Protein AF-K1RCX2-F1 (afdb_monomer)

Nearest PDB structures (foldseek):
  2zy5-assembly1_F  TM=3.207E-01  e=9.001E+00  Alcaligenes faecalis subsp. faecalis
  3grf-assembly1_A  TM=3.219E-01  e=6.418E+00  Giardia duodenalis

Foldseek 3Di:
DDPVDPVPDPVVVVVVVVVCCVVQVQLHGDDFQAEAEDEPAEPCVVSDDCAAPDPRYGYHYHYPDYDPNVVDPDDPPDDD

InterPro domains:
  IPR008758 Peptidase S28 [PF05577] (1-78)
  IPR029058 Alpha/Beta hydrolase fold [G3DSA:3.40.50.1820] (7-79)

Solvent-accessible surface area (backbone atoms only — not comparable to full-atom values): 5065 Å² total; per-residue (Å²): 133,63,97,83,39,87,77,75,37,72,67,52,51,51,51,50,55,50,51,50,33,71,75,54,37,59,97,69,46,87,78,70,78,45,76,35,79,32,20,68,63,20,85,62,37,81,80,57,55,74,52,58,82,41,97,56,14,42,32,45,68,40,78,87,28,41,75,67,52,88,75,54,82,91,57,95,82,62,80,131

pLDDT: mean 94.59, std 4.9, range [61.09, 98.5]

Secondary structure (DSSP, 8-state):
--TT-TTSSHHHHHHHHHHHHHHH-GGG---SS--EEEESS-GGGGGS-SS-SBTTB-EEEETT--TTGGGSPP-TT---

Radius of gyration: 17.01 Å; Cα contacts (8 Å, |Δi|>4): 90; chains: 1; bounding box: 38×28×40 Å

Sequence (80 aa):
MDVFGAKFNQQLIQMGINRTNTNYGGYGMKATKIVFPNGSIDPWHFLGFSKDLSAESPAIYIQGTAHCANMYPATSEDLP

Structure (mmCIF, N/CA/C/O backbone):
data_AF-K1RCX2-F1
#
_entry.id   AF-K1RCX2-F1
#
loop_
_atom_site.group_PDB
_atom_site.id
_atom_site.type_symbol
_atom_site.label_atom_id
_atom_site.label_alt_id
_atom_site.label_comp_id
_atom_site.label_asym_id
_atom_site.label_entity_id
_atom_site.label_seq_id
_atom_site.pdbx_PDB_ins_code
_atom_site.Cartn_x
_atom_site.Cartn_y
_atom_site.Cartn_z
_atom_site.occupancy
_atom_site.B_iso_or_equiv
_atom_site.auth_seq_id
_atom_site.auth_comp_id
_atom_site.auth_asym_id
_atom_site.auth_atom_id
_atom_site.pdbx_PDB_model_num
ATOM 1 N N . MET A 1 1 ? -27.093 -14.771 15.494 1.00 61.09 1 MET A N 1
ATOM 2 C CA . MET A 1 1 ? -25.783 -14.665 16.168 1.00 61.09 1 MET A CA 1
ATOM 3 C C . MET A 1 1 ? -24.779 -14.324 15.084 1.00 61.09 1 MET A C 1
ATOM 5 O O . MET A 1 1 ? -24.750 -15.044 14.097 1.00 61.09 1 MET A O 1
ATOM 9 N N . ASP A 1 2 ? -24.083 -13.194 15.196 1.00 80.75 2 ASP A N 1
ATOM 10 C CA . ASP A 1 2 ? -23.029 -12.817 14.242 1.00 80.75 2 ASP A CA 1
ATOM 11 C C . ASP A 1 2 ? -21.791 -13.711 14.453 1.00 80.75 2 ASP A C 1
ATOM 13 O O . ASP A 1 2 ? -21.541 -14.130 15.586 1.00 80.75 2 ASP A O 1
ATOM 17 N N . VAL A 1 3 ? -21.035 -14.004 13.391 1.00 88.62 3 VAL A N 1
ATOM 18 C CA . VAL A 1 3 ? -19.957 -15.015 13.342 1.00 88.62 3 VAL A CA 1
ATOM 19 C C . VAL A 1 3 ? -18.884 -14.771 14.408 1.00 88.62 3 VAL A C 1
ATOM 21 O O . VAL A 1 3 ? -18.357 -15.717 14.986 1.00 88.62 3 VAL A O 1
ATOM 24 N N . PHE A 1 4 ? -18.597 -13.504 14.716 1.00 89.06 4 PHE A N 1
ATOM 25 C CA . PHE A 1 4 ? -17.563 -13.112 15.679 1.00 89.06 4 PHE A CA 1
ATOM 26 C C . PHE A 1 4 ? -18.125 -12.640 17.034 1.00 89.06 4 PHE A C 1
ATOM 28 O O . PHE A 1 4 ? -17.372 -12.396 17.976 1.00 89.06 4 PHE A O 1
ATOM 35 N N . GLY A 1 5 ? -19.452 -12.557 17.175 1.00 92.69 5 GLY A N 1
ATOM 36 C CA . GLY A 1 5 ? -20.131 -12.103 18.391 1.00 92.69 5 GLY A CA 1
ATOM 37 C C . GLY A 1 5 ? -20.298 -10.581 18.502 1.00 92.69 5 GLY A C 1
ATOM 38 O O . GLY A 1 5 ? -19.663 -9.796 17.804 1.00 92.69 5 GLY A O 1
ATOM 39 N N . ALA A 1 6 ? -21.158 -10.149 19.432 1.00 92.69 6 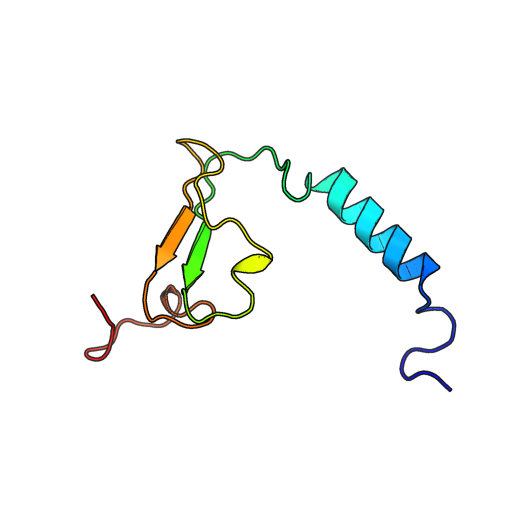ALA A N 1
ATOM 40 C CA . ALA A 1 6 ? -21.660 -8.767 19.526 1.00 92.69 6 ALA A CA 1
ATOM 41 C C . ALA A 1 6 ? -20.591 -7.685 19.787 1.00 92.69 6 ALA A C 1
ATOM 43 O O . ALA A 1 6 ? -20.846 -6.495 19.597 1.00 92.69 6 ALA A O 1
ATOM 44 N N . LYS A 1 7 ? -19.391 -8.087 20.222 1.00 92.38 7 LYS A N 1
ATOM 45 C CA . LYS A 1 7 ? -18.246 -7.189 20.403 1.00 92.38 7 LYS A CA 1
ATOM 46 C C . LYS A 1 7 ? -17.749 -6.611 19.070 1.00 92.38 7 LYS A C 1
ATOM 48 O O . LYS A 1 7 ? -17.263 -5.484 19.050 1.00 92.38 7 LYS A O 1
ATOM 53 N N . PHE A 1 8 ? -17.854 -7.363 17.974 1.00 92.44 8 PHE A N 1
ATOM 54 C CA . PHE A 1 8 ? -17.377 -6.952 16.651 1.00 92.44 8 PHE A CA 1
ATOM 55 C C . PHE A 1 8 ? -18.448 -6.143 15.930 1.00 92.44 8 PHE A C 1
ATOM 57 O O . PHE A 1 8 ? -19.066 -6.586 14.973 1.00 92.44 8 PHE A O 1
ATOM 64 N N . ASN A 1 9 ? -18.688 -4.944 16.448 1.00 93.12 9 ASN A N 1
ATOM 65 C CA . ASN A 1 9 ? -19.696 -4.027 15.942 1.00 93.12 9 ASN A CA 1
ATOM 66 C C . ASN A 1 9 ? -19.058 -2.827 15.221 1.00 93.12 9 ASN A C 1
ATOM 68 O O . ASN A 1 9 ? -17.836 -2.648 15.203 1.00 93.12 9 ASN A O 1
ATOM 72 N N . GLN A 1 10 ? -19.904 -1.965 14.657 1.00 94.88 10 GLN A N 1
ATOM 73 C CA . GLN A 1 10 ? -19.476 -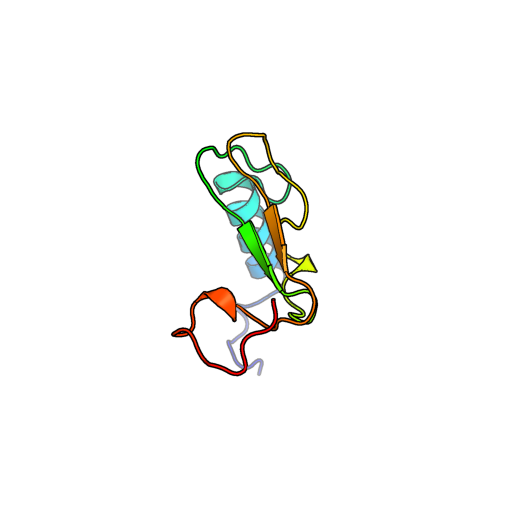0.759 13.947 1.00 94.88 10 GLN A CA 1
ATOM 74 C C . GLN A 1 10 ? -18.602 0.171 14.804 1.00 94.88 10 GLN A C 1
ATOM 76 O O . GLN A 1 10 ? -17.669 0.777 14.282 1.00 94.88 10 GLN A O 1
ATOM 81 N N . GLN A 1 11 ? -18.857 0.269 16.114 1.00 96.75 11 GLN A N 1
ATOM 82 C CA . GLN A 1 11 ? -18.053 1.109 17.008 1.00 96.75 11 GLN A CA 1
ATOM 83 C C . GLN A 1 11 ? -16.623 0.577 17.122 1.00 96.75 11 GLN A C 1
ATOM 85 O O . GLN A 1 11 ? -15.672 1.350 17.016 1.00 96.75 11 GLN A O 1
ATOM 90 N N . LEU A 1 12 ? -16.454 -0.740 17.287 1.00 96.38 12 LEU A N 1
ATOM 91 C CA . LEU A 1 12 ? -15.130 -1.357 17.330 1.00 96.38 12 LEU A CA 1
ATOM 92 C C . LEU A 1 12 ? -14.374 -1.157 16.011 1.00 96.38 12 LEU A C 1
ATOM 94 O O . LEU A 1 12 ? -13.194 -0.805 16.037 1.00 96.38 12 LEU A O 1
ATOM 98 N N . ILE A 1 13 ? -15.056 -1.326 14.875 1.00 96.56 13 ILE A N 1
ATOM 99 C CA . ILE A 1 13 ? -14.476 -1.089 13.545 1.00 96.56 13 ILE A CA 1
ATOM 100 C C . ILE A 1 13 ? -14.022 0.369 13.413 1.00 96.56 13 ILE A C 1
ATOM 102 O O . ILE A 1 13 ? -12.875 0.619 13.045 1.00 96.56 13 ILE A O 1
ATOM 106 N N . GLN A 1 14 ? -14.868 1.334 13.785 1.00 98.31 14 GLN A N 1
ATOM 107 C CA . GLN A 1 14 ? -14.527 2.754 13.692 1.00 98.31 14 GLN A CA 1
ATOM 108 C C . GLN A 1 14 ? -13.342 3.128 14.592 1.00 98.31 14 GLN A C 1
ATOM 110 O O . GLN A 1 14 ? -12.465 3.885 14.175 1.00 98.31 14 GLN A O 1
ATOM 115 N N . MET A 1 15 ? -13.272 2.572 15.806 1.00 98.25 15 MET A N 1
ATOM 116 C CA . MET A 1 15 ? -12.115 2.759 16.687 1.00 98.25 15 MET A CA 1
ATOM 117 C C . MET A 1 15 ? -10.832 2.193 16.070 1.00 98.25 15 MET A C 1
ATOM 119 O O . MET A 1 15 ? -9.783 2.829 16.161 1.00 98.25 15 MET A O 1
ATOM 123 N N . GLY A 1 16 ? -10.911 1.028 15.419 1.00 98.00 16 GLY A N 1
ATOM 124 C CA . GLY A 1 16 ? -9.790 0.430 14.696 1.00 98.00 16 GLY A CA 1
ATOM 125 C C . GLY A 1 16 ? -9.304 1.309 13.543 1.00 98.00 16 GLY A C 1
ATOM 126 O O . GLY A 1 16 ? -8.110 1.590 13.460 1.00 98.00 16 GLY A O 1
ATOM 127 N N . ILE A 1 17 ? -10.227 1.807 12.713 1.00 97.44 17 ILE A N 1
ATOM 128 C CA . ILE A 1 17 ? -9.922 2.731 11.609 1.00 97.44 17 ILE A CA 1
ATOM 129 C C . ILE A 1 17 ? -9.225 3.986 12.142 1.00 97.4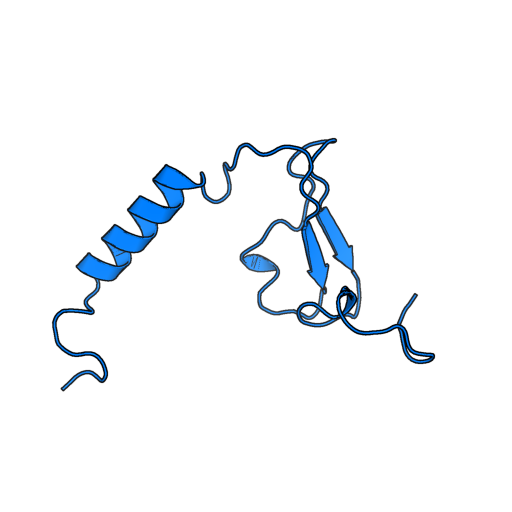4 17 ILE A C 1
ATOM 131 O O . ILE A 1 17 ? -8.152 4.350 11.659 1.00 97.44 17 ILE A O 1
ATOM 135 N N . ASN A 1 18 ? -9.795 4.616 13.174 1.00 98.12 18 ASN A N 1
ATOM 136 C CA . ASN A 1 18 ? -9.234 5.828 13.768 1.00 98.12 18 ASN A CA 1
ATOM 137 C C . ASN A 1 18 ? -7.826 5.575 14.313 1.00 98.12 18 ASN A C 1
ATOM 139 O O . ASN A 1 18 ? -6.908 6.324 13.999 1.00 98.12 18 ASN A O 1
ATOM 143 N N . ARG A 1 19 ? -7.630 4.490 15.071 1.00 98.50 19 ARG A N 1
ATOM 144 C CA . ARG A 1 19 ? -6.324 4.133 15.637 1.00 98.50 19 ARG A CA 1
ATOM 145 C C . ARG A 1 19 ? -5.269 3.917 14.551 1.00 98.50 19 ARG A C 1
ATOM 147 O O . ARG A 1 19 ? -4.165 4.443 14.672 1.00 98.50 19 ARG A O 1
ATOM 154 N N . THR A 1 20 ? -5.594 3.165 13.501 1.00 97.81 20 THR A N 1
ATOM 155 C CA . THR A 1 20 ? -4.677 2.907 12.381 1.00 97.81 20 THR A CA 1
ATOM 156 C C . THR A 1 20 ? -4.316 4.204 11.658 1.00 97.81 20 THR A C 1
ATOM 158 O O . THR A 1 20 ? -3.136 4.471 11.437 1.00 97.81 20 THR A O 1
ATOM 161 N N . ASN A 1 21 ? -5.297 5.058 11.362 1.00 97.00 21 ASN A N 1
ATOM 162 C CA . ASN A 1 21 ? -5.047 6.336 10.693 1.00 97.00 21 ASN A CA 1
ATOM 163 C C . ASN A 1 21 ? -4.245 7.310 11.563 1.00 97.00 21 ASN A C 1
ATOM 165 O O . ASN A 1 21 ? -3.369 7.994 11.044 1.00 97.00 21 ASN A O 1
ATOM 169 N N . THR A 1 22 ? -4.483 7.352 12.876 1.00 97.19 22 THR A N 1
ATOM 170 C CA . THR A 1 22 ? -3.684 8.167 13.803 1.00 97.19 22 THR A CA 1
ATOM 171 C C . THR A 1 22 ? -2.232 7.699 13.858 1.00 97.19 22 THR A C 1
ATOM 173 O O . THR A 1 22 ? -1.328 8.528 13.847 1.00 97.19 22 THR A O 1
ATOM 176 N N . ASN A 1 23 ? -1.995 6.387 13.891 1.00 97.12 23 ASN A N 1
ATOM 177 C CA . ASN A 1 23 ? -0.643 5.848 14.032 1.00 97.12 23 ASN A CA 1
ATOM 178 C C . ASN A 1 23 ? 0.170 5.902 12.732 1.00 97.12 23 ASN A C 1
ATOM 180 O O . ASN A 1 23 ? 1.380 6.103 12.788 1.00 97.12 23 ASN A O 1
ATOM 184 N N . TYR A 1 24 ? -0.475 5.700 11.579 1.00 95.88 24 TYR A N 1
ATOM 185 C CA . TYR A 1 24 ? 0.216 5.518 10.295 1.00 95.88 24 TYR A CA 1
ATOM 186 C C . TYR A 1 24 ? -0.089 6.610 9.257 1.00 95.88 24 TYR A C 1
ATOM 188 O O . TYR A 1 24 ? 0.529 6.642 8.198 1.00 95.88 24 TYR A O 1
ATOM 196 N N . GLY A 1 25 ? -1.018 7.523 9.544 1.00 95.25 25 GLY A N 1
ATOM 197 C CA . GLY A 1 25 ? -1.331 8.686 8.708 1.00 95.25 25 GLY A CA 1
ATOM 198 C C . GLY A 1 25 ? -2.304 8.434 7.551 1.00 95.25 25 GLY A C 1
ATOM 199 O O . GLY A 1 25 ? -2.667 9.387 6.863 1.00 95.25 25 GLY A O 1
ATOM 200 N N . GLY A 1 26 ? -2.755 7.194 7.326 1.00 93.50 26 GLY A N 1
ATOM 201 C CA . GLY A 1 26 ? -3.640 6.851 6.203 1.00 93.50 26 GLY A CA 1
ATOM 202 C C . GLY A 1 26 ? -3.044 7.295 4.859 1.00 93.50 26 GLY A C 1
ATOM 203 O O . GLY A 1 26 ? -1.850 7.125 4.622 1.00 93.50 26 GLY A O 1
ATOM 204 N N . TYR A 1 27 ? -3.839 7.944 4.004 1.00 89.81 27 TYR A N 1
ATOM 205 C CA . TYR A 1 27 ? -3.339 8.538 2.752 1.00 89.81 27 TYR A CA 1
ATOM 206 C C . TYR A 1 27 ? -2.417 9.756 2.956 1.00 89.81 27 TYR A C 1
ATOM 208 O O . TYR A 1 27 ? -1.736 10.176 2.027 1.00 89.81 27 TYR A O 1
ATOM 216 N N . GLY A 1 28 ? -2.373 10.324 4.166 1.00 90.38 28 GLY A N 1
ATOM 217 C CA . GLY A 1 28 ? -1.471 11.411 4.556 1.00 90.38 28 GLY A CA 1
ATOM 218 C C . GLY A 1 28 ? -0.168 10.934 5.206 1.00 90.38 28 GLY A C 1
ATOM 219 O O . GLY A 1 28 ? 0.479 11.729 5.893 1.00 90.38 28 GLY A O 1
ATOM 220 N N . MET A 1 29 ? 0.196 9.655 5.038 1.00 93.00 29 MET A N 1
ATOM 221 C CA . MET A 1 29 ? 1.400 9.044 5.609 1.00 93.00 29 MET A CA 1
ATOM 222 C C . MET A 1 29 ? 2.656 9.895 5.361 1.00 93.00 29 MET A C 1
ATOM 224 O O . MET A 1 29 ? 2.845 10.487 4.298 1.00 93.00 29 MET A O 1
ATOM 228 N N . LYS A 1 30 ? 3.552 9.931 6.351 1.00 92.06 30 LYS A N 1
ATOM 229 C CA . LYS A 1 30 ? 4.882 10.543 6.241 1.00 92.06 30 LYS A CA 1
ATOM 230 C C . LYS A 1 30 ? 5.928 9.448 6.372 1.00 92.06 30 LYS A C 1
ATOM 232 O O . LYS A 1 30 ? 6.195 8.980 7.473 1.00 92.06 30 LYS A O 1
ATOM 237 N N . ALA A 1 31 ? 6.483 9.034 5.240 1.00 90.94 31 ALA A N 1
ATOM 238 C CA . ALA A 1 31 ? 7.466 7.965 5.171 1.00 90.94 31 ALA A CA 1
ATOM 239 C C . ALA A 1 31 ? 8.541 8.264 4.122 1.00 90.94 31 ALA A C 1
ATOM 241 O O . ALA A 1 31 ? 8.271 8.902 3.100 1.00 90.94 31 ALA A O 1
ATOM 242 N N . THR A 1 32 ? 9.746 7.762 4.371 1.00 96.38 32 THR A N 1
ATOM 243 C CA . THR A 1 32 ? 10.890 7.812 3.456 1.00 96.38 32 THR A CA 1
ATOM 244 C C . THR A 1 32 ? 11.436 6.407 3.250 1.00 96.38 32 THR A C 1
ATOM 246 O O . THR A 1 32 ? 11.332 5.564 4.144 1.00 96.38 32 THR A O 1
ATOM 249 N N . LYS A 1 33 ? 12.045 6.164 2.085 1.00 97.38 33 LYS A N 1
ATOM 250 C CA . LYS A 1 33 ? 12.712 4.902 1.737 1.00 97.38 33 LYS A CA 1
ATOM 251 C C . LYS A 1 33 ? 11.751 3.707 1.689 1.00 97.38 33 LYS A C 1
ATOM 253 O O . LYS A 1 33 ? 12.116 2.604 2.091 1.00 97.38 33 LYS A O 1
ATOM 258 N N . ILE A 1 34 ? 10.531 3.930 1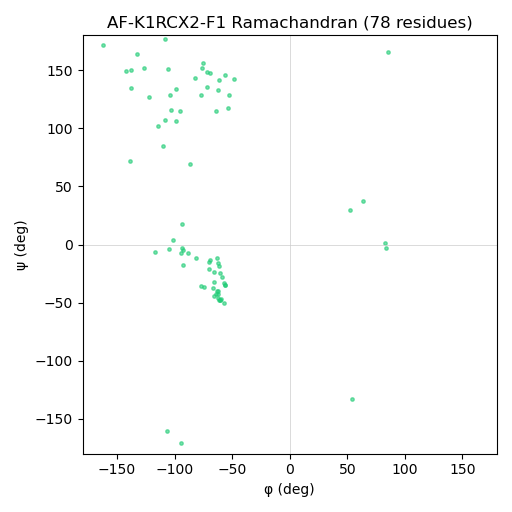.193 1.00 96.88 34 ILE A N 1
ATOM 259 C CA . ILE A 1 34 ? 9.520 2.885 0.973 1.00 96.88 34 ILE A CA 1
ATOM 260 C C . ILE A 1 34 ? 9.112 2.870 -0.498 1.00 96.88 34 ILE A C 1
ATOM 262 O O . ILE A 1 34 ? 8.689 3.888 -1.030 1.00 96.88 34 ILE A O 1
ATOM 266 N N . VAL A 1 35 ? 9.181 1.707 -1.141 1.00 97.31 35 VAL A N 1
ATOM 267 C CA . VAL A 1 35 ? 8.659 1.513 -2.500 1.00 97.31 35 VAL A CA 1
ATOM 268 C C . VAL A 1 35 ? 7.277 0.870 -2.417 1.00 97.31 35 VAL A C 1
ATOM 270 O O . VAL A 1 35 ? 7.104 -0.110 -1.693 1.00 97.31 35 VAL A O 1
ATOM 273 N N . PHE A 1 36 ? 6.310 1.395 -3.171 1.00 97.00 36 PHE A N 1
ATOM 274 C CA . PHE A 1 36 ? 4.935 0.884 -3.226 1.00 97.00 36 PHE A CA 1
ATOM 275 C C . PHE A 1 36 ? 4.639 0.213 -4.580 1.00 97.00 36 PHE A C 1
ATOM 277 O O . PHE A 1 36 ? 4.110 0.873 -5.479 1.00 97.00 36 PHE A O 1
ATOM 284 N N . PRO A 1 37 ? 4.978 -1.077 -4.771 1.00 97.50 37 PRO A N 1
ATOM 285 C CA . PRO A 1 37 ? 4.615 -1.807 -5.979 1.00 97.50 37 PRO A CA 1
ATOM 286 C C . PRO A 1 37 ? 3.142 -2.228 -5.936 1.00 97.50 37 PRO A C 1
ATOM 288 O O . PRO A 1 37 ? 2.694 -2.837 -4.967 1.00 97.50 37 PRO A O 1
ATOM 291 N N . ASN A 1 38 ? 2.391 -1.926 -6.993 1.00 97.75 38 ASN A N 1
ATOM 292 C CA . ASN A 1 38 ? 1.006 -2.361 -7.157 1.00 97.75 38 ASN A CA 1
ATOM 293 C C . ASN A 1 38 ? 0.758 -2.815 -8.596 1.00 97.75 38 ASN A C 1
ATOM 295 O O . ASN A 1 38 ? 1.137 -2.122 -9.540 1.00 97.75 38 ASN A O 1
ATOM 299 N N . GLY A 1 39 ? 0.091 -3.956 -8.755 1.00 97.19 39 GLY A N 1
ATOM 300 C CA . GLY A 1 39 ? -0.352 -4.448 -10.056 1.00 97.19 39 GLY A CA 1
ATOM 301 C C . GLY A 1 39 ? -1.664 -3.799 -10.495 1.00 97.19 39 GLY A C 1
ATOM 302 O O . GLY A 1 39 ? -2.547 -3.550 -9.674 1.00 97.19 39 GLY A O 1
ATOM 303 N N . SER A 1 40 ? -1.824 -3.525 -11.789 1.00 96.69 40 SER A N 1
ATOM 304 C CA . SER A 1 40 ? -3.012 -2.836 -12.306 1.00 96.69 40 SER A CA 1
ATOM 305 C C . SER A 1 40 ? -4.294 -3.676 -12.261 1.00 96.69 40 SER A C 1
ATOM 307 O O . SER A 1 40 ? -5.390 -3.120 -12.301 1.00 96.69 40 SER A O 1
ATOM 309 N N . ILE A 1 41 ? -4.171 -5.005 -12.184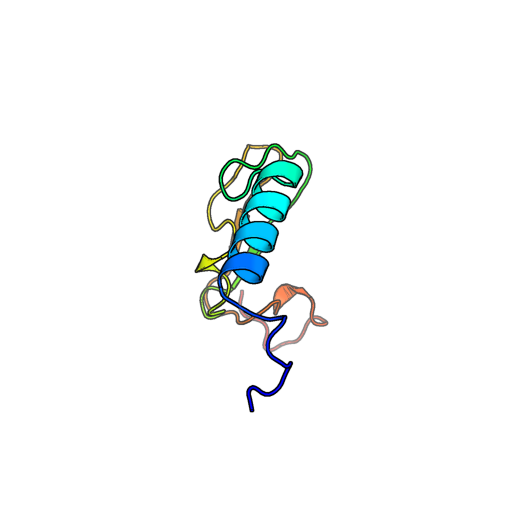 1.00 96.88 41 ILE A N 1
ATOM 310 C CA . ILE A 1 41 ? -5.300 -5.946 -12.088 1.00 96.88 41 ILE A CA 1
ATOM 311 C C . ILE A 1 41 ? -5.628 -6.265 -10.620 1.00 96.88 41 ILE A C 1
ATOM 313 O O . ILE A 1 41 ? -6.722 -6.738 -10.317 1.00 96.88 41 ILE A O 1
ATOM 317 N N . ASP A 1 42 ? -4.711 -5.987 -9.690 1.00 97.56 42 ASP A N 1
ATOM 318 C CA . ASP A 1 42 ? -4.914 -6.238 -8.264 1.00 97.56 42 ASP A CA 1
ATOM 319 C C . ASP A 1 42 ? -6.061 -5.376 -7.709 1.00 97.56 42 ASP A C 1
ATOM 321 O O . ASP A 1 42 ? -5.900 -4.162 -7.640 1.00 97.56 42 ASP A O 1
ATOM 325 N N . PRO A 1 43 ? -7.195 -5.929 -7.242 1.00 96.88 43 PRO A N 1
ATOM 326 C CA . PRO A 1 43 ? -8.280 -5.111 -6.694 1.00 96.88 43 PRO A CA 1
ATOM 327 C C . PRO A 1 43 ? -7.861 -4.295 -5.459 1.00 96.88 43 PRO A C 1
ATOM 329 O O . PRO A 1 43 ? -8.529 -3.320 -5.113 1.00 96.88 43 PRO A O 1
ATOM 332 N N . TRP A 1 44 ? -6.758 -4.658 -4.799 1.00 97.12 44 TRP A N 1
ATOM 333 C CA . TRP A 1 44 ? -6.258 -3.966 -3.616 1.00 97.12 44 TRP A CA 1
ATOM 334 C C . TRP A 1 44 ? -5.440 -2.711 -3.926 1.00 97.12 44 TRP A C 1
ATOM 336 O O . TRP A 1 44 ? -5.228 -1.911 -3.012 1.00 97.12 44 TRP A O 1
ATOM 346 N N . HIS A 1 45 ? -5.048 -2.465 -5.185 1.00 95.56 45 HIS A N 1
ATOM 347 C CA . HIS A 1 45 ? -4.220 -1.299 -5.524 1.00 95.56 45 HIS A CA 1
ATOM 348 C C . HIS A 1 45 ? -4.882 0.038 -5.152 1.00 95.56 45 HIS A C 1
ATOM 350 O O . HIS A 1 45 ? -4.191 1.002 -4.828 1.00 95.56 45 HIS A O 1
ATOM 356 N N . PHE A 1 46 ? -6.220 0.095 -5.134 1.00 93.38 46 PHE A N 1
ATOM 357 C CA . PHE A 1 46 ? -6.989 1.276 -4.721 1.00 93.38 46 PHE A CA 1
ATOM 358 C C . PHE A 1 46 ? -6.831 1.629 -3.233 1.00 93.38 46 PHE A C 1
ATOM 360 O O . PHE A 1 46 ? -7.049 2.775 -2.838 1.00 93.38 46 PHE A O 1
ATOM 367 N N . LEU A 1 47 ? -6.462 0.656 -2.395 1.00 94.06 47 LEU A N 1
ATOM 368 C CA . LEU A 1 47 ? -6.231 0.866 -0.963 1.00 94.06 47 LEU A CA 1
ATOM 369 C C . LEU A 1 47 ? -4.784 1.288 -0.655 1.00 94.06 47 LEU A C 1
ATOM 371 O O . LEU A 1 47 ? -4.485 1.627 0.489 1.00 94.06 47 LEU A O 1
ATOM 375 N N . GLY A 1 48 ? -3.897 1.264 -1.654 1.00 93.12 48 GLY A N 1
ATOM 376 C CA . GLY A 1 48 ? -2.490 1.638 -1.539 1.00 93.12 48 GLY A CA 1
ATOM 377 C C . GLY A 1 48 ? -2.154 2.983 -2.189 1.00 93.12 48 GLY A C 1
ATOM 378 O O . GLY A 1 48 ? -3.020 3.824 -2.436 1.00 93.12 48 GLY A O 1
ATOM 379 N N . PHE A 1 49 ? -0.866 3.180 -2.479 1.00 95.00 49 PHE A N 1
ATOM 380 C CA . PHE A 1 49 ? -0.357 4.334 -3.220 1.00 95.00 49 PHE A CA 1
ATOM 381 C C . PHE A 1 49 ? -0.027 3.927 -4.660 1.00 95.00 49 PHE A C 1
ATOM 383 O O . PHE A 1 49 ? 0.872 3.122 -4.892 1.00 95.00 49 PHE A O 1
ATOM 390 N N . SER A 1 50 ? -0.745 4.501 -5.629 1.00 94.81 50 SER A N 1
ATOM 391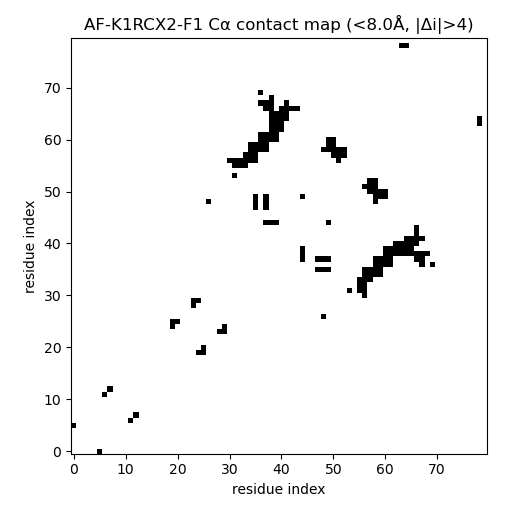 C CA . SER A 1 50 ? -0.500 4.321 -7.071 1.00 94.81 50 SER A CA 1
ATOM 392 C C . SER A 1 50 ? 0.242 5.504 -7.710 1.00 94.81 50 SER A C 1
ATOM 394 O O . SER A 1 50 ? 0.401 5.566 -8.927 1.00 94.81 50 SER A O 1
ATOM 396 N N . LYS A 1 51 ? 0.639 6.479 -6.889 1.00 94.00 51 LYS A N 1
ATOM 397 C CA . LYS A 1 51 ? 1.441 7.651 -7.242 1.00 94.00 51 LYS A CA 1
ATOM 398 C C . LYS A 1 51 ? 2.472 7.866 -6.148 1.00 94.00 51 LYS A C 1
ATOM 400 O O . LYS A 1 51 ? 2.196 7.542 -4.991 1.00 94.00 51 LYS A O 1
ATOM 405 N N . ASP A 1 52 ? 3.616 8.423 -6.521 1.00 95.50 52 ASP A N 1
ATOM 406 C CA . ASP A 1 52 ? 4.704 8.696 -5.587 1.00 95.50 52 ASP A CA 1
ATOM 407 C C . ASP A 1 52 ? 4.207 9.501 -4.386 1.00 95.50 52 ASP A C 1
ATOM 409 O O . ASP A 1 52 ? 3.567 10.547 -4.534 1.00 95.50 52 ASP A O 1
ATOM 413 N N . LEU A 1 53 ? 4.525 9.012 -3.187 1.00 94.44 53 LEU A N 1
ATOM 414 C CA . LEU A 1 53 ? 4.281 9.751 -1.952 1.00 94.44 53 LEU A CA 1
ATOM 415 C C . LEU A 1 53 ? 5.301 10.890 -1.806 1.00 94.44 53 LEU A C 1
ATOM 417 O O . LEU A 1 53 ? 4.986 11.972 -1.311 1.00 94.44 53 LEU A O 1
ATOM 421 N N . SER A 1 54 ? 6.538 10.629 -2.229 1.00 95.00 54 SER A N 1
ATOM 422 C CA . SER A 1 54 ? 7.647 11.577 -2.321 1.00 95.00 54 SER A CA 1
ATOM 423 C C . SER A 1 54 ? 8.729 11.008 -3.246 1.00 95.00 54 SER A C 1
ATOM 425 O O . SER A 1 54 ? 8.683 9.832 -3.602 1.00 95.00 54 SER A O 1
ATOM 427 N N . ALA A 1 55 ? 9.748 11.804 -3.580 1.00 95.19 55 ALA A N 1
ATOM 428 C CA . ALA A 1 55 ? 10.895 11.322 -4.358 1.00 95.19 55 ALA A CA 1
ATOM 429 C C . ALA A 1 55 ? 11.669 10.174 -3.669 1.00 95.19 55 ALA A C 1
ATOM 431 O O . ALA A 1 55 ? 12.316 9.378 -4.340 1.00 95.19 55 ALA A O 1
ATOM 432 N N . GLU A 1 56 ? 11.597 10.072 -2.337 1.00 96.75 56 GLU A N 1
ATOM 433 C CA . GLU A 1 56 ? 12.225 8.991 -1.559 1.00 96.75 56 GLU A CA 1
ATOM 434 C C . GLU A 1 56 ? 11.286 7.804 -1.308 1.00 96.75 56 GLU A C 1
ATOM 436 O O . GLU A 1 56 ? 11.706 6.811 -0.710 1.00 96.75 56 GLU A O 1
ATOM 441 N N . SER A 1 57 ? 10.024 7.914 -1.724 1.00 96.81 57 SER A N 1
ATOM 442 C CA . SER A 1 57 ? 9.004 6.890 -1.519 1.00 96.81 57 SER A CA 1
ATOM 443 C C . SER A 1 57 ? 8.135 6.718 -2.775 1.00 96.81 57 SER A C 1
ATOM 445 O O . SER A 1 57 ? 6.980 7.172 -2.792 1.00 96.81 57 SER A O 1
ATOM 447 N N . PRO A 1 58 ? 8.695 6.127 -3.848 1.00 96.88 58 PRO A N 1
ATOM 448 C CA . PRO A 1 58 ? 8.025 6.021 -5.137 1.00 96.88 58 PRO A CA 1
ATOM 449 C C . PRO A 1 58 ? 6.950 4.927 -5.148 1.00 96.88 58 PRO A C 1
ATOM 451 O O . PRO A 1 58 ? 7.052 3.912 -4.451 1.00 96.88 58 PRO A O 1
ATOM 454 N N . ALA A 1 59 ? 5.942 5.111 -5.995 1.00 96.81 59 ALA A N 1
ATOM 455 C CA . ALA A 1 59 ? 4.951 4.097 -6.321 1.00 96.81 59 ALA A CA 1
ATOM 456 C C . ALA A 1 59 ? 5.237 3.509 -7.704 1.00 96.81 59 ALA A C 1
ATOM 458 O O . ALA A 1 59 ? 5.370 4.229 -8.691 1.00 96.81 59 ALA A O 1
ATOM 459 N N . ILE A 1 60 ? 5.291 2.181 -7.784 1.00 97.69 60 ILE A N 1
ATOM 460 C CA . ILE A 1 60 ? 5.516 1.460 -9.038 1.00 97.69 60 ILE A CA 1
ATOM 461 C C . ILE A 1 60 ? 4.199 0.799 -9.422 1.00 97.69 60 ILE A C 1
ATOM 463 O O . ILE A 1 60 ? 3.775 -0.168 -8.792 1.00 97.69 60 ILE A O 1
ATOM 467 N N . TYR A 1 61 ? 3.544 1.335 -10.449 1.00 97.12 61 TYR A N 1
ATOM 468 C CA . TYR A 1 61 ? 2.279 0.804 -10.946 1.00 97.12 61 TYR A CA 1
ATOM 469 C C . TYR A 1 61 ? 2.516 -0.080 -12.173 1.00 97.12 61 TYR A C 1
ATOM 471 O O . TYR A 1 61 ? 2.827 0.414 -13.258 1.00 97.12 61 TYR A O 1
ATOM 479 N N . ILE A 1 62 ? 2.402 -1.392 -11.982 1.00 96.81 62 ILE A N 1
ATOM 480 C CA . ILE A 1 62 ? 2.808 -2.414 -12.948 1.00 96.81 62 ILE A CA 1
ATOM 481 C C . ILE A 1 62 ? 1.587 -2.827 -13.772 1.00 96.81 62 ILE A C 1
ATOM 483 O O . ILE A 1 62 ? 0.622 -3.383 -13.244 1.00 96.81 62 ILE A O 1
ATOM 487 N N . GLN A 1 63 ? 1.615 -2.552 -15.074 1.00 96.50 63 GLN A N 1
ATOM 488 C CA . GLN A 1 63 ? 0.499 -2.876 -15.961 1.00 96.50 63 GLN A CA 1
ATOM 489 C C . GLN A 1 63 ? 0.400 -4.387 -16.190 1.00 96.50 63 GLN A C 1
ATOM 491 O O . GLN A 1 63 ? 1.395 -5.053 -16.444 1.00 96.50 63 GLN A O 1
ATOM 496 N N . GLY A 1 64 ? -0.814 -4.926 -16.126 1.00 95.50 64 GLY A N 1
ATOM 497 C CA . GLY A 1 64 ? -1.097 -6.323 -16.461 1.00 95.50 64 GLY A CA 1
ATOM 498 C C . GLY A 1 64 ? -0.820 -7.333 -15.346 1.00 95.50 64 GLY A C 1
ATOM 499 O O . GLY A 1 64 ? -1.044 -8.522 -15.554 1.00 95.50 64 GLY A O 1
ATOM 500 N N . THR A 1 65 ? -0.384 -6.895 -14.162 1.00 96.12 65 THR 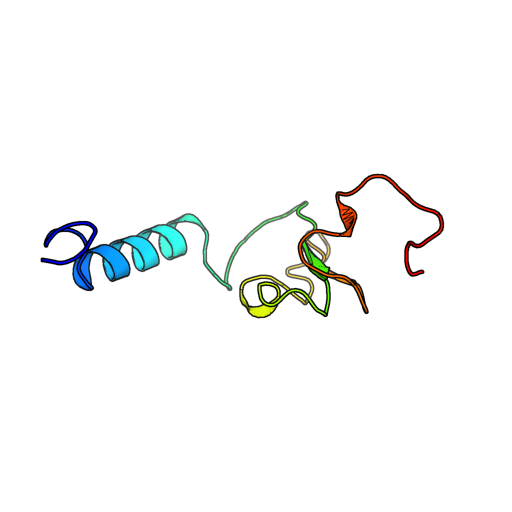A N 1
ATOM 501 C CA . THR A 1 65 ? -0.067 -7.805 -13.054 1.00 96.12 65 THR A CA 1
ATOM 502 C C . THR A 1 65 ? -1.116 -7.791 -11.945 1.00 96.12 65 THR A C 1
ATOM 504 O O . THR A 1 65 ? -1.823 -6.804 -11.718 1.00 96.12 65 THR A O 1
ATOM 507 N N . ALA A 1 66 ? -1.238 -8.935 -11.271 1.00 95.38 66 ALA A N 1
ATOM 508 C CA . ALA A 1 66 ? -2.153 -9.159 -10.158 1.00 95.38 66 ALA A CA 1
ATOM 509 C C . ALA A 1 66 ? -1.467 -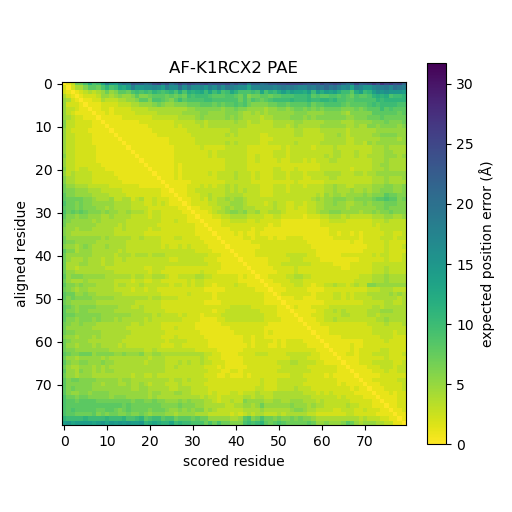8.918 -8.799 1.00 95.38 66 ALA A C 1
ATOM 511 O O . ALA A 1 66 ? -0.346 -8.410 -8.722 1.00 95.38 66 ALA A O 1
ATOM 512 N N . HIS A 1 67 ? -2.162 -9.284 -7.721 1.00 96.06 67 HIS A N 1
ATOM 513 C CA . HIS A 1 67 ? -1.731 -9.040 -6.348 1.00 96.06 67 HIS A CA 1
ATOM 514 C C . HIS A 1 67 ? -0.325 -9.579 -6.069 1.00 96.06 67 HIS A C 1
ATOM 516 O O . HIS A 1 67 ? -0.086 -10.783 -6.151 1.00 96.06 67 HIS A O 1
ATOM 522 N N . CYS A 1 68 ? 0.593 -8.665 -5.740 1.00 94.94 68 CYS A N 1
ATOM 523 C CA . CYS A 1 68 ? 1.985 -8.955 -5.387 1.00 94.94 68 CYS A CA 1
ATOM 524 C C . CYS A 1 68 ? 2.742 -9.827 -6.406 1.00 94.94 68 CYS A C 1
ATOM 526 O O . CYS A 1 68 ? 3.664 -10.546 -6.022 1.00 94.94 68 CYS A O 1
ATOM 528 N N . ALA A 1 69 ? 2.391 -9.756 -7.697 1.00 96.06 69 ALA A N 1
ATOM 529 C CA . ALA A 1 69 ? 3.015 -10.595 -8.722 1.00 96.06 69 ALA A CA 1
ATOM 530 C C . ALA A 1 69 ? 4.546 -10.430 -8.784 1.00 96.06 69 ALA A C 1
ATOM 532 O O . ALA A 1 69 ? 5.274 -11.390 -9.001 1.00 96.06 69 ALA A O 1
ATOM 533 N N . ASN A 1 70 ? 5.037 -9.222 -8.498 1.00 94.12 70 ASN A N 1
ATOM 534 C CA . ASN A 1 70 ? 6.459 -8.885 -8.439 1.00 94.12 70 ASN A CA 1
ATOM 535 C C . ASN A 1 70 ? 7.251 -9.628 -7.340 1.00 94.12 70 ASN A C 1
ATOM 537 O O . ASN A 1 70 ? 8.472 -9.513 -7.302 1.00 94.12 70 ASN A O 1
ATOM 541 N N . MET A 1 71 ? 6.579 -10.306 -6.405 1.00 95.94 71 MET A N 1
ATOM 542 C CA . MET A 1 71 ? 7.216 -11.054 -5.314 1.00 95.94 71 MET A CA 1
ATOM 543 C C . MET A 1 71 ? 7.408 -12.539 -5.646 1.00 95.94 71 MET A C 1
ATOM 545 O O . MET A 1 71 ? 8.032 -13.260 -4.862 1.00 95.94 71 MET A O 1
ATOM 549 N N . TYR A 1 72 ? 6.865 -13.013 -6.770 1.00 95.56 72 TYR A N 1
ATOM 550 C CA . TYR A 1 72 ? 7.098 -14.374 -7.237 1.00 95.56 72 TYR A CA 1
ATOM 551 C C . TYR A 1 72 ? 8.499 -14.523 -7.848 1.00 95.56 72 TYR A C 1
ATOM 553 O O . TYR A 1 72 ? 9.101 -13.536 -8.277 1.00 95.56 72 TYR A O 1
ATOM 561 N N . PRO A 1 73 ? 9.052 -15.751 -7.880 1.00 97.25 73 PRO A N 1
ATOM 562 C CA . PRO A 1 73 ? 10.252 -16.032 -8.657 1.00 97.25 73 PRO A CA 1
ATOM 563 C C . PRO A 1 73 ? 10.051 -15.663 -10.127 1.00 97.25 73 PRO A C 1
ATOM 565 O O . PRO A 1 73 ? 8.960 -15.853 -10.655 1.00 97.25 73 PRO A O 1
ATOM 568 N N . ALA A 1 74 ? 11.118 -15.198 -10.775 1.00 96.00 74 ALA A N 1
ATOM 569 C CA . ALA A 1 74 ? 11.076 -14.843 -12.188 1.00 96.00 74 ALA A CA 1
ATOM 570 C C . ALA A 1 74 ? 10.725 -16.052 -13.067 1.00 96.00 74 ALA A C 1
ATOM 572 O O . ALA A 1 74 ? 11.216 -17.165 -12.837 1.00 96.00 74 ALA A O 1
ATOM 573 N N . THR A 1 75 ? 9.923 -15.807 -14.098 1.00 96.06 75 THR A N 1
ATOM 574 C CA . THR A 1 75 ? 9.497 -16.810 -15.079 1.00 96.06 75 THR A CA 1
ATOM 575 C C . THR A 1 75 ? 9.646 -16.294 -16.508 1.00 96.06 75 THR A C 1
ATOM 577 O O . THR A 1 75 ? 9.791 -15.096 -16.744 1.00 96.06 75 THR A O 1
ATOM 580 N N . SER A 1 76 ? 9.618 -17.198 -17.490 1.00 96.62 76 SER A N 1
ATOM 581 C CA . SER A 1 76 ? 9.590 -16.812 -18.908 1.00 96.62 76 SER A CA 1
ATOM 582 C C . SER A 1 76 ? 8.266 -16.176 -19.333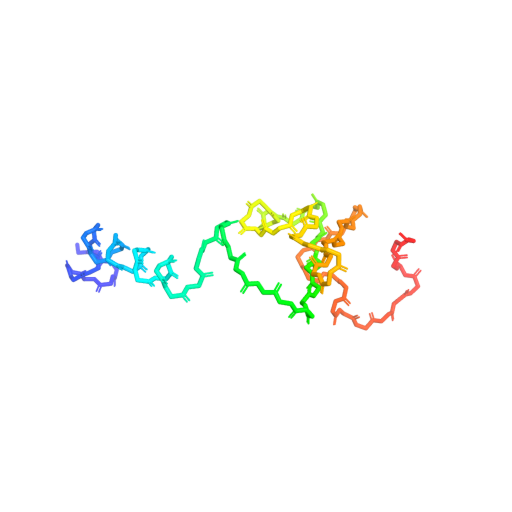 1.00 96.62 76 SER A C 1
ATOM 584 O O . SER A 1 76 ? 8.197 -15.575 -20.402 1.00 96.62 76 SER A O 1
ATOM 586 N N . GLU A 1 77 ? 7.225 -16.317 -18.516 1.00 94.00 77 GLU A N 1
ATOM 587 C CA . GLU A 1 77 ? 5.879 -15.810 -18.765 1.00 94.00 77 GLU A CA 1
ATOM 588 C C . GLU A 1 77 ? 5.646 -14.418 -18.156 1.00 94.00 77 GLU A C 1
ATOM 590 O O . GLU A 1 77 ? 4.568 -13.846 -18.345 1.00 94.00 77 GLU A O 1
ATOM 595 N N . ASP A 1 78 ? 6.633 -13.865 -17.442 1.00 93.12 78 ASP A N 1
ATOM 596 C CA . ASP A 1 78 ? 6.538 -12.537 -16.842 1.00 93.12 78 ASP A CA 1
ATOM 597 C C . ASP A 1 78 ? 6.363 -11.466 -17.928 1.00 93.12 78 ASP A C 1
ATOM 599 O O . ASP A 1 78 ? 7.065 -11.435 -18.945 1.00 93.12 78 ASP A O 1
ATOM 603 N N . LEU A 1 79 ? 5.403 -10.568 -17.705 1.00 87.75 79 LEU A N 1
ATOM 604 C CA . LEU A 1 79 ? 5.196 -9.419 -18.578 1.00 87.75 79 LEU A CA 1
ATOM 605 C C . LEU A 1 79 ? 6.369 -8.427 -18.432 1.00 87.75 79 LEU A C 1
ATOM 607 O O . LEU A 1 79 ? 6.910 -8.313 -17.329 1.00 87.75 79 LEU A O 1
ATOM 611 N N . PRO A 1 80 ? 6.745 -7.710 -19.510 1.00 83.19 80 PRO A N 1
ATOM 612 C CA . PRO A 1 80 ? 7.771 -6.667 -19.457 1.00 83.19 80 PRO A CA 1
ATOM 613 C C . PRO A 1 80 ? 7.502 -5.561 -18.429 1.00 83.19 80 PRO A C 1
ATOM 615 O O . PRO A 1 80 ? 6.320 -5.181 -18.252 1.00 83.19 80 PRO A O 1
#

Organism: Magallana gigas (NCBI:txid29159)

Mean predicted aligned error: 3.76 Å